Protein AF-A0A1Z9U1W5-F1 (afdb_monomer_lite)

Foldseek 3Di:
DDDPVNVVVVVVVVVVVVVVVVCVVVVVVVVVVVCVVPDPDDPPPDPDPPDDPCPVVDDDDDPVVVVVVCVVVVVVD

Sequence (77 aa):
MLSSTEVTYMIFGLSLLAMIWYITNRGRANLAKAKEDAAPAIAGEDQMDGAAKNPEQFDEPDDDALEEMAKLLGEDE

Structure (mmCIF, N/CA/C/O backbone):
data_AF-A0A1Z9U1W5-F1
#
_entry.id   AF-A0A1Z9U1W5-F1
#
loop_
_atom_site.group_PDB
_atom_site.id
_atom_site.type_symbol
_atom_site.label_atom_id
_atom_site.label_alt_id
_atom_site.label_comp_id
_atom_site.label_asym_id
_atom_site.label_entity_id
_atom_site.label_seq_id
_atom_site.pdbx_PDB_ins_code
_atom_site.Cartn_x
_atom_site.Cartn_y
_atom_site.Cartn_z
_atom_site.occupancy
_atom_site.B_iso_or_equiv
_atom_site.auth_seq_id
_atom_site.auth_comp_id
_atom_site.auth_asym_id
_atom_site.auth_atom_id
_atom_site.pdbx_PDB_model_num
ATOM 1 N N . MET A 1 1 ? 19.078 -3.318 -43.941 1.00 81.25 1 MET A N 1
ATOM 2 C CA . MET A 1 1 ? 19.395 -4.142 -42.755 1.00 81.25 1 MET A CA 1
ATOM 3 C C . MET A 1 1 ? 19.274 -3.237 -41.549 1.00 81.25 1 MET A C 1
ATOM 5 O O . MET A 1 1 ? 19.699 -2.096 -41.663 1.00 81.25 1 MET A O 1
ATOM 9 N N . LEU A 1 2 ? 18.658 -3.698 -40.462 1.00 87.00 2 LEU A N 1
ATOM 10 C CA . LEU A 1 2 ? 18.599 -2.921 -39.222 1.00 87.00 2 LEU A CA 1
ATOM 11 C C . LEU A 1 2 ? 19.992 -2.874 -38.589 1.00 87.00 2 LEU A C 1
ATOM 13 O O . LEU A 1 2 ? 20.681 -3.893 -38.539 1.00 87.00 2 LEU A O 1
ATOM 17 N N . SER A 1 3 ? 20.404 -1.699 -38.128 1.00 95.75 3 SER A N 1
ATOM 18 C CA . SER A 1 3 ? 21.645 -1.513 -37.384 1.00 95.75 3 SER A CA 1
ATOM 19 C C . SER A 1 3 ? 21.503 -2.009 -35.946 1.00 95.75 3 SER A C 1
ATOM 21 O O . SER A 1 3 ? 20.416 -2.007 -35.362 1.00 95.75 3 SER A O 1
ATOM 23 N N . SER A 1 4 ? 22.624 -2.384 -35.331 1.00 94.62 4 SER A N 1
ATOM 24 C CA . SER A 1 4 ? 22.653 -2.788 -33.921 1.00 94.62 4 SER A CA 1
ATOM 25 C C . SER A 1 4 ? 22.110 -1.697 -32.991 1.00 94.62 4 SER A C 1
ATOM 27 O O . SER A 1 4 ? 21.466 -2.004 -31.990 1.00 94.62 4 SER A O 1
ATOM 29 N N . THR A 1 5 ? 22.311 -0.423 -33.340 1.00 96.62 5 THR A N 1
ATOM 30 C CA . THR A 1 5 ? 21.789 0.728 -32.592 1.00 96.62 5 THR A CA 1
ATOM 31 C C . THR A 1 5 ? 20.261 0.788 -32.640 1.00 96.62 5 THR A C 1
ATOM 33 O O . THR A 1 5 ? 19.621 0.937 -31.602 1.00 96.62 5 THR A O 1
ATOM 36 N N . GLU A 1 6 ? 19.658 0.604 -33.817 1.00 96.31 6 GLU A N 1
ATOM 37 C CA . GLU A 1 6 ? 18.195 0.578 -33.970 1.00 96.31 6 GLU A CA 1
ATOM 38 C C . GLU A 1 6 ? 17.574 -0.602 -33.213 1.00 96.31 6 GLU A C 1
ATOM 40 O O . GLU A 1 6 ? 16.583 -0.431 -32.505 1.00 96.31 6 GLU A O 1
ATOM 45 N N . VAL A 1 7 ? 18.191 -1.786 -33.293 1.00 96.56 7 VAL A N 1
ATOM 46 C CA . VAL A 1 7 ? 17.758 -2.969 -32.529 1.00 96.56 7 VAL A CA 1
ATOM 47 C C . VAL A 1 7 ? 17.842 -2.715 -31.023 1.00 96.56 7 VAL A C 1
ATOM 49 O O . VAL A 1 7 ? 16.914 -3.056 -30.289 1.00 96.56 7 VAL A O 1
ATOM 52 N N . THR A 1 8 ? 18.906 -2.055 -30.563 1.00 97.06 8 THR A N 1
ATOM 53 C CA . THR A 1 8 ? 19.086 -1.702 -29.148 1.00 97.06 8 THR A CA 1
ATOM 54 C C . THR A 1 8 ? 17.967 -0.785 -28.659 1.00 97.06 8 THR A C 1
ATOM 56 O O . THR A 1 8 ? 17.350 -1.069 -27.633 1.00 97.06 8 THR A O 1
ATOM 59 N N . TYR A 1 9 ? 17.646 0.277 -29.403 1.00 97.56 9 TYR A N 1
ATOM 60 C CA . TYR A 1 9 ? 16.575 1.193 -29.011 1.00 97.56 9 TYR A CA 1
ATOM 61 C C . TYR A 1 9 ? 15.190 0.550 -29.060 1.00 97.56 9 TYR A C 1
ATOM 63 O O . TYR A 1 9 ? 14.366 0.839 -28.194 1.00 97.56 9 TYR A O 1
ATOM 71 N N . MET A 1 10 ? 14.937 -0.361 -30.004 1.00 97.31 10 MET A N 1
ATOM 72 C CA . MET A 1 10 ? 13.685 -1.121 -30.037 1.00 97.31 10 MET A CA 1
ATOM 73 C C . MET A 1 10 ? 13.528 -2.010 -28.801 1.00 97.31 10 MET A C 1
ATOM 75 O O . MET A 1 10 ? 12.480 -1.979 -28.157 1.00 97.31 10 MET A O 1
ATOM 79 N N . ILE A 1 11 ? 14.572 -2.753 -28.423 1.00 97.94 11 ILE A N 1
ATOM 80 C CA . ILE A 1 11 ? 14.556 -3.584 -27.210 1.00 97.94 11 ILE A CA 1
ATOM 81 C C . ILE A 1 11 ? 14.362 -2.710 -25.969 1.00 97.94 11 ILE A C 1
ATOM 83 O O . ILE A 1 11 ? 13.539 -3.031 -25.111 1.00 97.94 11 ILE A O 1
ATOM 87 N N . PHE A 1 12 ? 15.068 -1.581 -25.891 1.00 98.06 12 PHE A N 1
ATOM 88 C CA . PHE A 1 12 ? 14.951 -0.664 -24.763 1.00 98.06 12 PHE A CA 1
ATOM 89 C C . PHE A 1 12 ? 13.531 -0.093 -24.650 1.00 98.06 12 PHE A C 1
ATOM 91 O O . PHE A 1 12 ? 12.928 -0.156 -23.579 1.00 98.06 12 PHE A O 1
ATOM 98 N N . GLY A 1 13 ? 12.948 0.366 -25.760 1.00 98.12 13 GLY A N 1
ATOM 99 C CA . GLY A 1 13 ? 11.573 0.864 -25.807 1.00 98.12 13 GLY A CA 1
ATOM 100 C C . GLY A 1 13 ? 10.545 -0.192 -25.395 1.00 98.12 13 GLY A C 1
ATOM 101 O O . GLY A 1 13 ? 9.682 0.082 -24.563 1.00 98.12 13 GLY A O 1
ATOM 102 N N . LEU A 1 14 ? 10.669 -1.423 -25.901 1.00 98.38 14 LEU A N 1
ATOM 103 C CA . LEU A 1 14 ? 9.786 -2.530 -25.516 1.00 98.38 14 LEU A CA 1
ATOM 104 C C . LEU A 1 14 ? 9.925 -2.887 -24.031 1.00 98.38 14 LEU A C 1
ATOM 106 O O . LEU A 1 14 ? 8.919 -3.107 -23.358 1.00 98.38 14 LEU A O 1
ATOM 110 N N . SER A 1 15 ? 11.150 -2.894 -23.502 1.00 98.12 15 SER A N 1
ATOM 111 C CA . SER A 1 15 ? 11.396 -3.157 -22.081 1.00 98.12 15 SER A CA 1
ATOM 112 C C . SER A 1 15 ? 10.791 -2.078 -21.179 1.00 98.12 15 SER A C 1
ATOM 114 O O . SER A 1 15 ? 10.193 -2.401 -20.151 1.00 98.12 15 SER A O 1
ATOM 116 N N . LEU A 1 16 ? 10.854 -0.809 -21.598 1.00 98.06 16 LEU A N 1
ATOM 117 C CA . LEU A 1 16 ? 10.248 0.305 -20.878 1.00 98.06 16 LEU A CA 1
ATOM 118 C C . LEU A 1 16 ? 8.721 0.175 -20.855 1.00 98.06 16 LEU A C 1
ATOM 120 O O . LEU A 1 16 ? 8.111 0.311 -19.796 1.00 98.06 16 LEU A O 1
ATOM 124 N N . LEU A 1 17 ? 8.099 -0.151 -21.992 1.00 98.38 17 LEU A N 1
ATOM 125 C CA . LEU A 1 17 ? 6.653 -0.379 -22.066 1.00 98.38 17 LEU A CA 1
ATOM 126 C C . LEU A 1 17 ? 6.214 -1.557 -21.185 1.00 98.38 17 LEU A C 1
ATOM 128 O O . LEU A 1 17 ? 5.232 -1.442 -20.450 1.00 98.38 17 LEU A O 1
ATOM 132 N N . ALA A 1 18 ? 6.966 -2.660 -21.204 1.00 98.12 18 ALA A N 1
ATOM 133 C CA . ALA A 1 18 ? 6.702 -3.816 -20.351 1.00 98.12 18 ALA A CA 1
ATOM 134 C C . ALA A 1 18 ? 6.802 -3.458 -18.859 1.00 98.12 18 ALA A C 1
ATOM 136 O O . ALA A 1 18 ? 5.945 -3.849 -18.064 1.00 98.12 18 ALA A O 1
ATOM 137 N N . MET A 1 19 ? 7.808 -2.665 -18.480 1.00 98.06 19 MET A N 1
ATOM 138 C CA . MET A 1 19 ? 7.981 -2.190 -17.109 1.00 98.06 19 MET A CA 1
ATOM 139 C C . MET A 1 19 ? 6.829 -1.276 -16.670 1.00 98.06 19 MET A C 1
ATOM 141 O O . MET A 1 19 ? 6.271 -1.483 -15.592 1.00 98.06 19 MET A O 1
ATOM 145 N N . ILE A 1 20 ? 6.430 -0.307 -17.502 1.00 97.50 20 ILE A N 1
ATOM 146 C CA . ILE A 1 20 ? 5.304 0.598 -17.214 1.00 97.50 20 ILE A CA 1
ATOM 147 C C . ILE A 1 20 ? 4.015 -0.199 -16.999 1.00 97.50 20 ILE A C 1
ATOM 149 O O . ILE A 1 20 ? 3.294 0.040 -16.025 1.00 97.50 20 ILE A O 1
ATOM 153 N N . TRP A 1 21 ? 3.733 -1.165 -17.877 1.00 96.88 21 TRP A N 1
ATOM 154 C CA . TRP A 1 21 ? 2.567 -2.037 -17.753 1.00 96.88 21 TRP A CA 1
ATOM 155 C C . TRP A 1 21 ? 2.594 -2.829 -16.441 1.00 96.88 21 TRP A C 1
ATOM 157 O O . TRP A 1 21 ? 1.616 -2.824 -15.690 1.00 96.88 21 TRP A O 1
ATOM 167 N N . TYR A 1 22 ? 3.736 -3.443 -16.124 1.00 96.62 22 TYR A N 1
ATOM 168 C CA . TYR A 1 22 ? 3.906 -4.244 -14.916 1.00 96.62 22 TYR A CA 1
ATOM 169 C C . TYR A 1 22 ? 3.703 -3.425 -13.636 1.00 96.62 22 TYR A C 1
ATOM 171 O O . TYR A 1 22 ? 2.927 -3.820 -12.762 1.00 96.62 22 TYR A O 1
ATOM 179 N N . ILE A 1 23 ? 4.363 -2.266 -13.534 1.00 96.19 23 ILE A N 1
ATOM 180 C CA . ILE A 1 23 ? 4.271 -1.385 -12.363 1.00 96.19 23 ILE A CA 1
ATOM 181 C C . ILE A 1 23 ? 2.845 -0.870 -12.201 1.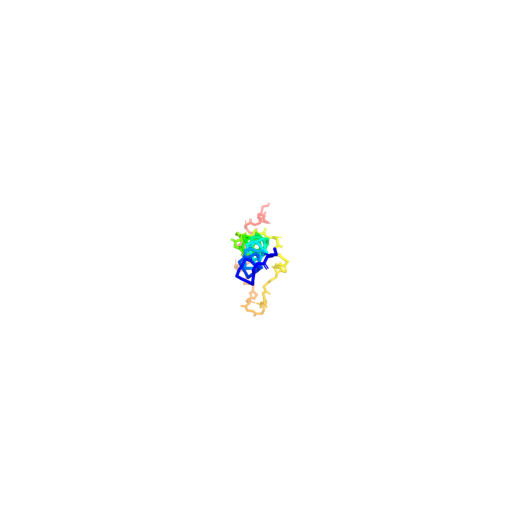00 96.19 23 ILE A C 1
ATOM 183 O O . ILE A 1 23 ? 2.318 -0.887 -11.092 1.00 96.19 23 ILE A O 1
ATOM 187 N N . THR A 1 24 ? 2.195 -0.458 -13.290 1.00 94.69 24 THR A N 1
ATOM 188 C CA . THR A 1 24 ? 0.825 0.062 -13.232 1.00 94.69 24 THR A CA 1
ATOM 189 C C . THR A 1 24 ? -0.152 -1.017 -12.767 1.00 94.69 24 THR A C 1
ATOM 191 O O . THR A 1 24 ? -0.982 -0.763 -11.894 1.00 94.69 24 THR A O 1
ATOM 194 N N . ASN A 1 25 ? -0.037 -2.241 -13.289 1.00 93.06 25 ASN A N 1
ATOM 195 C CA . ASN A 1 25 ? -0.903 -3.346 -12.883 1.00 93.06 25 ASN A CA 1
ATOM 196 C C . ASN A 1 25 ? -0.688 -3.725 -11.408 1.00 93.06 25 ASN A C 1
ATOM 198 O O . ASN A 1 25 ? -1.645 -3.866 -10.646 1.00 93.06 25 ASN A O 1
ATOM 202 N N . ARG A 1 26 ? 0.574 -3.818 -10.975 1.00 92.94 26 ARG A N 1
ATOM 203 C CA . ARG A 1 26 ? 0.917 -4.160 -9.589 1.00 92.94 26 ARG A CA 1
ATOM 204 C C . ARG A 1 26 ? 0.559 -3.044 -8.606 1.00 92.94 26 ARG A C 1
ATOM 206 O O . ARG A 1 26 ? 0.066 -3.317 -7.517 1.00 92.94 26 ARG A O 1
ATOM 213 N N . GLY A 1 27 ? 0.745 -1.790 -9.009 1.00 91.19 27 GLY A N 1
ATOM 214 C CA . GLY A 1 27 ? 0.410 -0.610 -8.218 1.00 91.19 27 GLY A CA 1
ATOM 215 C C . GLY A 1 27 ? -1.080 -0.522 -7.897 1.00 91.19 27 GLY A C 1
ATOM 216 O O . GLY A 1 27 ? -1.437 -0.174 -6.777 1.00 91.19 27 GLY A O 1
ATOM 217 N N . ARG A 1 28 ? -1.957 -0.915 -8.830 1.00 88.62 28 ARG A N 1
ATOM 218 C CA . ARG A 1 28 ? -3.410 -0.955 -8.588 1.00 88.62 28 ARG A CA 1
ATOM 219 C C . ARG A 1 28 ? -3.796 -1.986 -7.529 1.00 88.62 28 ARG A C 1
ATOM 221 O O . ARG A 1 28 ? -4.604 -1.667 -6.664 1.00 88.62 28 ARG A O 1
ATOM 228 N N . ALA A 1 29 ? -3.199 -3.177 -7.571 1.00 85.00 29 ALA A N 1
ATOM 229 C CA . ALA A 1 29 ? -3.431 -4.210 -6.561 1.00 85.00 29 ALA A CA 1
ATOM 230 C C . ALA A 1 29 ? -2.923 -3.774 -5.175 1.00 85.00 29 ALA A C 1
ATOM 232 O O . ALA A 1 29 ? -3.633 -3.910 -4.182 1.00 85.00 29 ALA A O 1
ATOM 233 N N . ASN A 1 30 ? -1.732 -3.171 -5.119 1.00 89.06 30 ASN A N 1
ATOM 234 C CA . ASN A 1 30 ? -1.166 -2.660 -3.871 1.00 89.06 30 ASN A CA 1
ATOM 235 C C . ASN A 1 30 ? -1.998 -1.511 -3.287 1.00 89.06 30 ASN A C 1
ATOM 237 O O . ASN A 1 30 ? -2.191 -1.455 -2.079 1.00 89.06 30 ASN A O 1
ATOM 241 N N . LEU A 1 31 ? -2.510 -0.612 -4.133 1.00 88.12 31 LEU A N 1
ATOM 242 C CA . LEU A 1 31 ? -3.373 0.486 -3.700 1.00 88.12 31 LEU A CA 1
ATOM 243 C C . LEU A 1 31 ? -4.720 -0.020 -3.175 1.00 88.12 31 LEU A C 1
ATOM 245 O O . LEU A 1 31 ? -5.223 0.527 -2.201 1.00 88.12 31 LEU A O 1
ATOM 249 N N . ALA A 1 32 ? -5.306 -1.039 -3.810 1.00 88.31 32 ALA A N 1
ATOM 250 C CA . ALA A 1 32 ? -6.542 -1.652 -3.331 1.00 88.31 32 ALA A CA 1
ATOM 251 C C . ALA A 1 32 ? -6.346 -2.255 -1.935 1.00 88.31 32 ALA A C 1
ATOM 253 O O . ALA A 1 32 ? -7.091 -1.913 -1.024 1.00 88.31 32 ALA A O 1
ATOM 254 N N . LYS A 1 33 ? -5.276 -3.037 -1.751 1.00 87.56 33 LYS A N 1
ATOM 255 C CA . LYS A 1 33 ? -4.922 -3.605 -0.449 1.00 87.56 33 LYS A CA 1
ATOM 256 C C . LYS A 1 33 ? -4.649 -2.525 0.603 1.00 87.56 33 LYS A C 1
ATOM 258 O O . LYS A 1 33 ? -5.186 -2.581 1.694 1.00 87.56 33 LYS A O 1
ATOM 263 N N . ALA A 1 34 ? -3.870 -1.499 0.262 1.00 86.31 34 ALA A N 1
ATOM 264 C CA . ALA A 1 34 ? -3.579 -0.410 1.193 1.00 86.31 34 ALA A CA 1
ATOM 265 C C . ALA A 1 34 ? -4.834 0.384 1.594 1.00 86.31 34 ALA A C 1
ATOM 267 O O . ALA A 1 34 ? -4.887 0.916 2.696 1.00 86.31 34 ALA A O 1
ATOM 268 N N . LYS A 1 35 ? -5.837 0.487 0.712 1.00 86.31 35 LYS A N 1
ATOM 269 C CA . LYS A 1 35 ? -7.129 1.107 1.040 1.00 86.31 35 LYS A CA 1
ATOM 270 C C . LYS A 1 35 ? -7.971 0.244 1.973 1.00 86.31 35 LYS A C 1
ATOM 272 O O . LYS A 1 35 ? -8.651 0.808 2.817 1.00 86.31 35 LYS A O 1
ATOM 277 N N . GLU A 1 36 ? -7.944 -1.071 1.791 1.00 85.12 36 GLU A N 1
ATOM 278 C CA . GLU A 1 36 ? -8.603 -2.031 2.678 1.00 85.12 36 GLU A CA 1
ATOM 279 C C . GLU A 1 36 ? -7.955 -2.009 4.068 1.00 85.12 36 GLU A C 1
ATOM 281 O O . GLU A 1 36 ? -8.641 -1.775 5.054 1.00 85.12 36 GLU A O 1
ATOM 286 N N . ASP A 1 37 ? -6.624 -2.101 4.137 1.00 82.75 37 ASP A N 1
ATOM 287 C CA . ASP A 1 37 ? -5.866 -2.055 5.396 1.00 82.75 37 ASP A CA 1
ATOM 288 C C . ASP A 1 37 ? -6.018 -0.705 6.135 1.00 82.75 37 ASP A C 1
ATOM 290 O O . ASP A 1 37 ? -5.904 -0.642 7.357 1.00 82.75 37 ASP A O 1
ATOM 294 N N . ALA A 1 38 ? -6.242 0.391 5.400 1.00 82.38 38 ALA A N 1
ATOM 295 C CA . ALA A 1 38 ? -6.459 1.728 5.959 1.00 82.38 38 ALA A CA 1
ATOM 296 C C . ALA A 1 38 ? -7.942 2.072 6.180 1.00 82.38 38 ALA A C 1
ATOM 298 O O . ALA A 1 38 ? -8.246 3.198 6.590 1.00 82.38 38 ALA A O 1
ATOM 299 N N . ALA A 1 39 ? -8.867 1.159 5.869 1.00 83.75 39 ALA A N 1
ATOM 300 C CA . ALA A 1 39 ? -10.277 1.374 6.145 1.00 83.75 39 ALA A CA 1
ATOM 301 C C . ALA A 1 39 ? -10.493 1.487 7.668 1.00 83.75 39 ALA A C 1
ATOM 303 O O . ALA A 1 39 ? -9.803 0.822 8.445 1.00 83.75 39 ALA A O 1
ATOM 304 N N . PRO A 1 40 ? -11.413 2.355 8.125 1.00 78.38 40 PRO A N 1
ATOM 305 C CA . PRO A 1 40 ? -11.732 2.439 9.543 1.00 78.38 40 PRO A CA 1
ATOM 306 C C . PRO A 1 40 ? -12.284 1.096 10.023 1.00 78.38 40 PRO A C 1
ATOM 308 O O . PRO A 1 40 ? -13.079 0.475 9.321 1.00 78.38 40 PRO A O 1
ATOM 311 N N . ALA A 1 41 ? -11.888 0.675 11.225 1.00 78.62 41 ALA A N 1
ATOM 312 C CA . ALA A 1 41 ? -12.447 -0.521 11.841 1.00 78.62 41 ALA A CA 1
ATOM 313 C C . ALA A 1 41 ? -13.967 -0.356 11.991 1.00 78.62 41 ALA A C 1
ATOM 315 O O . ALA A 1 41 ? -14.439 0.608 12.602 1.00 78.62 41 ALA A O 1
ATOM 316 N N . ILE A 1 42 ? -14.726 -1.281 11.412 1.00 76.88 42 ILE A N 1
ATOM 317 C CA . ILE A 1 42 ? -16.176 -1.340 11.566 1.00 76.88 42 ILE A CA 1
ATOM 318 C C . ILE A 1 42 ? -16.457 -2.233 12.774 1.00 76.88 42 ILE A C 1
ATOM 320 O O . ILE A 1 42 ? -16.019 -3.380 12.826 1.00 76.88 42 ILE A O 1
ATOM 324 N N . ALA A 1 43 ? -17.168 -1.693 13.765 1.00 73.44 43 ALA A N 1
ATOM 325 C CA . ALA A 1 43 ? -17.512 -2.435 14.973 1.00 73.44 43 ALA A CA 1
ATOM 326 C C . ALA A 1 43 ? -18.297 -3.711 14.615 1.00 73.44 43 ALA A C 1
ATOM 328 O O . ALA A 1 43 ? -19.357 -3.625 13.993 1.00 73.44 43 ALA A O 1
ATOM 329 N N . GLY A 1 44 ? -17.776 -4.877 15.012 1.00 70.12 44 GLY A N 1
ATOM 330 C CA . GLY A 1 44 ? -18.403 -6.180 14.776 1.00 70.12 44 GLY A CA 1
ATOM 331 C C . GLY A 1 44 ? -18.023 -6.871 13.461 1.00 70.12 44 GLY A C 1
ATOM 332 O O . GLY A 1 44 ? -18.514 -7.970 13.211 1.00 70.12 44 GLY A O 1
ATOM 333 N N . GLU A 1 45 ? -17.167 -6.274 12.621 1.00 73.94 45 GLU A N 1
ATOM 334 C CA . GLU A 1 45 ? -16.518 -7.007 11.517 1.00 73.94 45 GLU A CA 1
ATOM 335 C C . GLU A 1 45 ? -15.365 -7.884 12.007 1.00 73.94 45 GLU A C 1
ATOM 337 O O . GLU A 1 45 ? -15.041 -8.908 11.400 1.00 73.94 45 GLU A O 1
ATOM 342 N N . ASP A 1 46 ? -14.745 -7.499 13.117 1.00 69.69 46 ASP A N 1
ATOM 343 C CA . ASP A 1 46 ? -13.778 -8.325 13.799 1.00 69.69 46 ASP A CA 1
ATOM 344 C C . ASP A 1 46 ? -14.486 -9.421 14.596 1.00 69.69 46 ASP A C 1
ATOM 346 O O . ASP A 1 46 ? -15.427 -9.196 15.355 1.00 69.69 46 ASP A O 1
ATOM 350 N N . GLN A 1 47 ? -13.990 -10.649 14.460 1.00 69.06 47 GLN A N 1
ATOM 351 C CA . GLN A 1 47 ? -14.374 -11.755 15.328 1.00 69.06 47 GLN A CA 1
ATOM 352 C C . GLN A 1 47 ? -13.669 -11.580 16.685 1.00 69.06 47 GLN A C 1
ATOM 354 O O . GLN A 1 47 ? -12.871 -12.415 17.105 1.00 69.06 47 GLN A O 1
ATOM 359 N N . MET A 1 48 ? -13.873 -10.433 17.339 1.00 67.06 48 MET A N 1
ATOM 360 C CA . MET A 1 48 ? -13.503 -10.269 18.735 1.00 67.06 48 MET A CA 1
ATOM 361 C C . MET A 1 48 ? -14.563 -10.988 19.552 1.00 67.06 48 MET A C 1
ATOM 363 O O . MET A 1 48 ? -15.722 -10.581 19.594 1.00 67.06 48 MET A O 1
ATOM 367 N N . ASP A 1 49 ? -14.155 -12.089 20.175 1.00 65.25 49 ASP A N 1
ATOM 368 C CA . ASP A 1 49 ? -14.934 -12.725 21.227 1.00 65.25 49 ASP A CA 1
ATOM 369 C C . ASP A 1 49 ? -15.231 -11.625 22.252 1.00 65.25 49 ASP A C 1
ATOM 371 O O . ASP A 1 49 ? -14.300 -11.055 22.823 1.00 65.25 49 ASP A O 1
ATOM 375 N N . GLY A 1 50 ? -16.499 -11.245 22.429 1.00 71.50 50 GLY A N 1
ATOM 376 C CA . GLY A 1 50 ? -16.918 -10.106 23.265 1.00 71.50 50 GLY A CA 1
ATOM 377 C C . GLY A 1 50 ? -16.608 -10.269 24.760 1.00 71.50 50 GLY A C 1
ATOM 378 O O . GLY A 1 50 ? -17.123 -9.524 25.588 1.00 71.50 50 GLY A O 1
ATOM 379 N N . ALA A 1 51 ? -15.794 -11.261 25.113 1.00 77.75 51 ALA A N 1
ATOM 380 C CA . ALA A 1 51 ? -15.326 -11.540 26.448 1.00 77.75 51 ALA A CA 1
ATOM 381 C C . ALA A 1 51 ? -14.135 -10.650 26.826 1.00 77.75 51 ALA A C 1
ATOM 383 O O . ALA A 1 51 ? -13.284 -10.275 26.012 1.00 77.75 51 ALA A O 1
ATOM 384 N N . ALA A 1 52 ? -14.028 -10.371 28.121 1.00 81.06 52 ALA A N 1
ATOM 385 C CA . ALA A 1 52 ? -12.816 -9.814 28.689 1.00 81.06 52 ALA A CA 1
ATOM 386 C C . ALA A 1 52 ? -11.622 -10.742 28.412 1.00 81.06 52 ALA A C 1
ATOM 388 O O . ALA A 1 52 ? -11.644 -11.917 28.767 1.00 81.06 52 ALA A O 1
ATOM 389 N N . LYS A 1 53 ? -10.533 -10.199 27.847 1.00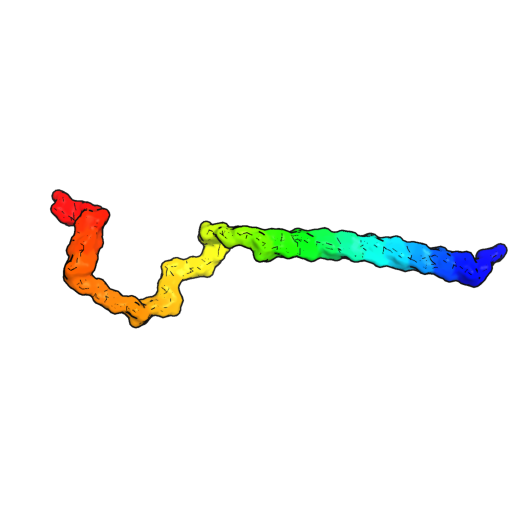 82.31 53 LYS A N 1
ATOM 390 C CA . LYS A 1 53 ? -9.281 -10.954 27.623 1.00 82.31 53 LYS A CA 1
ATOM 391 C C . LYS A 1 53 ? -8.670 -11.512 28.911 1.00 82.31 53 LYS A C 1
ATOM 393 O O . LYS A 1 53 ? -7.920 -12.480 28.858 1.00 82.31 53 LYS A O 1
ATOM 398 N N . ASN A 1 54 ? -8.952 -10.873 30.042 1.00 85.75 54 ASN A N 1
ATOM 399 C CA . ASN A 1 54 ? -8.547 -11.324 31.363 1.00 85.75 54 ASN A CA 1
ATOM 400 C C . ASN A 1 54 ? -9.744 -11.152 32.313 1.00 85.75 54 ASN A C 1
ATOM 402 O O . ASN A 1 54 ? -9.921 -10.062 32.852 1.00 85.75 54 ASN A O 1
ATOM 406 N N . PRO A 1 55 ? -10.626 -12.156 32.440 1.00 82.88 55 PRO A N 1
ATOM 407 C CA . PRO A 1 55 ? -11.808 -12.052 33.290 1.00 82.88 55 PRO A CA 1
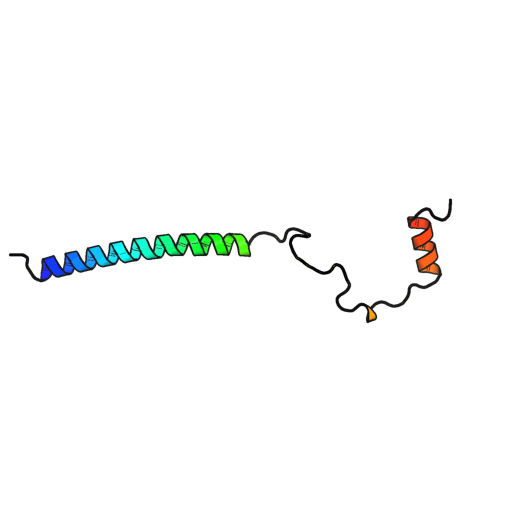ATOM 408 C C . PRO A 1 55 ? -11.448 -12.017 34.782 1.00 82.88 55 PRO A C 1
ATOM 410 O O . PRO A 1 55 ? -12.154 -11.387 35.553 1.00 82.88 55 PRO A O 1
ATOM 413 N N . GLU A 1 56 ? -10.314 -12.604 35.176 1.00 87.81 56 GLU A N 1
ATOM 414 C CA . GLU A 1 56 ? -9.853 -12.657 36.573 1.00 87.81 56 GLU A CA 1
ATOM 415 C C . GLU A 1 56 ? -9.397 -11.295 37.125 1.00 87.81 56 GLU A C 1
ATOM 417 O O . GLU A 1 56 ? -9.151 -11.169 38.318 1.00 87.81 56 GLU A O 1
ATOM 422 N N . GLN A 1 57 ? -9.257 -10.271 36.273 1.00 88.94 57 GLN A N 1
ATOM 423 C CA . GLN A 1 57 ? -8.939 -8.908 36.719 1.00 88.94 57 GLN A CA 1
ATOM 424 C C . GLN A 1 57 ? -10.156 -8.166 37.299 1.00 88.94 57 GLN A C 1
ATOM 426 O O . GLN A 1 57 ? -9.992 -7.066 37.822 1.00 88.94 57 GLN A O 1
ATOM 431 N N . 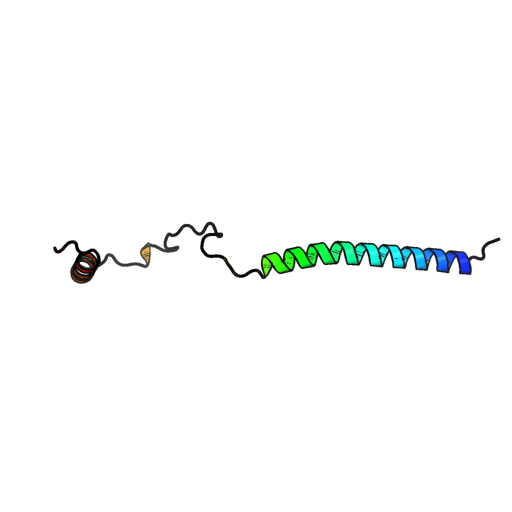PHE A 1 58 ? -11.362 -8.708 37.107 1.00 87.50 58 PHE A N 1
ATOM 432 C CA . PHE A 1 58 ? -12.598 -8.132 37.614 1.00 87.50 58 PHE A CA 1
ATOM 433 C C . PHE A 1 58 ? -12.956 -8.829 38.922 1.00 87.50 58 PHE A C 1
ATOM 435 O O . PHE A 1 58 ? -13.067 -10.054 38.959 1.00 87.50 58 PHE A O 1
ATOM 442 N N . ASP A 1 59 ? -13.134 -8.039 39.975 1.00 88.56 59 ASP A N 1
ATOM 443 C CA . ASP A 1 59 ? -13.678 -8.529 41.234 1.00 88.56 59 ASP A CA 1
ATOM 444 C C . ASP A 1 59 ? -15.179 -8.820 41.079 1.00 88.56 59 ASP A C 1
ATOM 446 O O . ASP A 1 59 ? -15.864 -8.234 40.233 1.00 88.56 59 ASP A O 1
ATOM 450 N N . GLU A 1 60 ? -15.689 -9.746 41.891 1.00 88.62 60 GLU A N 1
ATOM 451 C CA . GLU A 1 60 ? -17.129 -9.987 41.979 1.00 88.62 60 G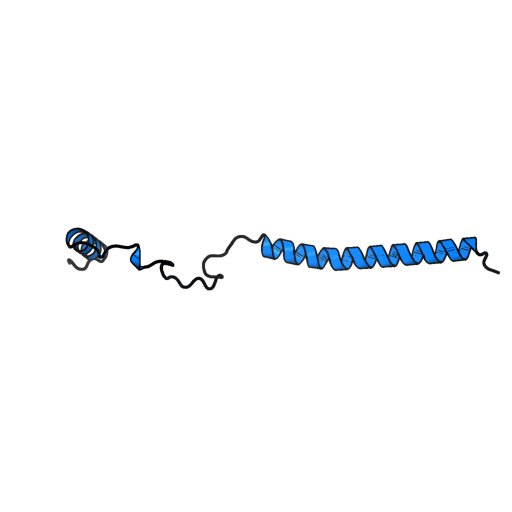LU A CA 1
ATOM 452 C C . GLU A 1 60 ? -17.822 -8.716 42.513 1.00 88.62 60 GLU A C 1
ATOM 454 O O . GLU A 1 60 ? -17.306 -8.117 43.463 1.00 88.62 60 GLU A O 1
ATOM 459 N N . PRO A 1 61 ? -18.940 -8.266 41.907 1.00 89.19 61 PRO A N 1
ATOM 460 C CA . PRO A 1 61 ? -19.652 -7.081 42.375 1.00 89.19 61 PRO A CA 1
ATOM 461 C C . PRO A 1 61 ? -20.099 -7.247 43.828 1.00 89.19 61 PRO A C 1
ATOM 463 O O . PRO A 1 61 ? -20.538 -8.328 44.222 1.00 89.19 61 PRO A O 1
ATOM 466 N N . ASP A 1 62 ? -20.007 -6.175 44.609 1.00 92.12 62 ASP A N 1
ATOM 467 C CA . ASP A 1 62 ? -20.565 -6.143 45.956 1.00 92.12 62 ASP A CA 1
ATOM 468 C C . ASP A 1 62 ? -22.089 -5.937 45.933 1.00 92.12 62 ASP A C 1
ATOM 470 O O . ASP A 1 62 ? -22.688 -5.641 44.897 1.00 92.12 62 ASP A O 1
ATOM 474 N N . ASP A 1 63 ? -22.726 -6.123 47.092 1.00 93.25 63 ASP A N 1
ATOM 475 C CA . ASP A 1 63 ? -24.184 -6.029 47.230 1.00 93.25 63 ASP A CA 1
ATOM 476 C C . ASP A 1 63 ? -24.718 -4.650 46.798 1.00 93.25 63 ASP A C 1
ATOM 478 O O . ASP A 1 63 ? -25.764 -4.571 46.153 1.00 93.25 63 ASP A O 1
ATOM 482 N N . ASP A 1 64 ? -23.969 -3.579 47.078 1.00 92.94 64 ASP A N 1
ATOM 483 C CA . ASP A 1 64 ? -24.322 -2.211 46.687 1.00 92.94 64 ASP A CA 1
ATOM 484 C C . ASP A 1 64 ? -24.312 -2.057 45.151 1.00 92.94 64 ASP A C 1
ATOM 486 O O . ASP A 1 64 ? -25.255 -1.514 44.568 1.00 92.94 64 ASP A O 1
ATOM 490 N N . ALA A 1 65 ? -23.291 -2.584 44.461 1.00 92.62 65 ALA A N 1
ATOM 491 C CA . ALA A 1 65 ? -23.242 -2.584 43.000 1.00 92.62 65 ALA A CA 1
ATOM 492 C C . ALA A 1 65 ? -24.365 -3.428 42.381 1.00 92.62 65 ALA A C 1
ATOM 494 O O . ALA A 1 65 ? -24.911 -3.059 41.338 1.00 92.62 65 ALA A O 1
ATOM 495 N N . LEU A 1 66 ? -24.728 -4.551 43.007 1.00 91.19 66 LEU A N 1
ATOM 496 C CA . LEU A 1 66 ? -25.837 -5.390 42.552 1.00 91.19 66 LEU A CA 1
ATOM 497 C C . LEU A 1 66 ? -27.187 -4.667 42.678 1.00 91.19 66 LEU A C 1
ATOM 499 O O . LEU A 1 66 ? -27.981 -4.715 41.736 1.00 91.19 66 LEU A O 1
ATOM 503 N N . GLU A 1 67 ? -27.430 -3.954 43.781 1.00 92.62 67 GLU A N 1
ATOM 504 C CA . GLU A 1 67 ? -28.651 -3.161 43.991 1.00 92.62 67 GLU A CA 1
ATOM 505 C C . GLU A 1 67 ? -28.759 -2.011 42.972 1.00 92.62 67 GLU A C 1
ATOM 507 O O . GLU A 1 67 ? -29.819 -1.776 42.386 1.00 92.62 67 GLU A O 1
ATOM 512 N N . GLU A 1 68 ? -27.646 -1.339 42.662 1.00 89.69 68 GLU A N 1
ATOM 513 C CA . GLU A 1 68 ? -27.618 -0.324 41.604 1.00 89.69 68 GLU A CA 1
ATOM 514 C C . GLU A 1 68 ? -27.952 -0.903 40.218 1.00 89.69 68 GLU A C 1
ATOM 516 O O . GLU A 1 68 ? -28.657 -0.257 39.435 1.00 89.69 68 GLU A O 1
ATOM 521 N N . MET A 1 69 ? -27.485 -2.117 39.901 1.00 89.12 69 MET A N 1
ATOM 522 C CA . MET A 1 69 ? -27.804 -2.781 38.631 1.00 89.12 69 MET A CA 1
ATOM 523 C C . MET A 1 69 ? -29.272 -3.214 38.554 1.00 89.12 69 MET A C 1
ATOM 525 O O . MET A 1 69 ? -29.901 -3.006 37.514 1.00 89.12 69 MET A O 1
ATOM 529 N N . ALA A 1 70 ? -29.835 -3.755 39.638 1.00 90.50 70 ALA A N 1
ATOM 530 C CA . ALA A 1 70 ? -31.249 -4.134 39.716 1.00 90.50 70 ALA A CA 1
ATOM 531 C C . ALA A 1 70 ? -32.166 -2.926 39.454 1.00 90.50 70 ALA A C 1
ATOM 533 O O . ALA A 1 70 ? -33.082 -2.982 38.624 1.00 90.50 70 ALA A O 1
ATOM 534 N N . LYS A 1 71 ? -31.822 -1.777 40.043 1.00 92.56 71 LYS A N 1
ATOM 535 C CA . LYS A 1 71 ? -32.516 -0.509 39.815 1.00 92.56 71 LYS A CA 1
ATOM 536 C C . LYS A 1 71 ? -32.422 -0.020 38.369 1.00 92.56 71 LYS A C 1
ATOM 538 O O . LYS A 1 71 ? -33.395 0.510 37.834 1.00 92.56 71 LYS A O 1
ATOM 543 N N . LEU A 1 72 ? -31.263 -0.173 37.721 1.00 89.38 72 LEU A N 1
ATOM 544 C CA . LEU A 1 72 ? -31.085 0.175 36.302 1.00 89.38 72 LEU A CA 1
ATOM 545 C C . LEU A 1 72 ? -31.885 -0.740 35.366 1.00 89.38 72 LEU A C 1
ATOM 547 O O . LEU A 1 72 ? -32.306 -0.295 34.297 1.00 89.38 72 LEU A O 1
ATOM 551 N N . LEU A 1 73 ? -32.087 -1.997 35.761 1.00 89.00 73 LEU A N 1
ATOM 552 C CA . LEU A 1 73 ? -32.875 -2.986 35.026 1.00 89.00 73 LEU A CA 1
ATOM 553 C C . LEU A 1 73 ? -34.385 -2.863 35.286 1.00 89.00 73 LEU A C 1
ATOM 555 O O . LEU A 1 73 ? -35.172 -3.458 34.551 1.00 89.00 73 LEU A O 1
ATOM 559 N N . GLY A 1 74 ? -34.789 -2.058 36.273 1.00 88.69 74 GLY A N 1
ATOM 560 C CA . GLY A 1 74 ? -36.189 -1.889 36.660 1.00 88.69 74 GLY A CA 1
ATOM 561 C C . GLY A 1 74 ? -36.760 -3.113 37.375 1.00 88.69 74 GLY A C 1
ATOM 562 O O . GLY A 1 74 ? -37.960 -3.347 37.301 1.00 88.69 74 GLY A O 1
ATOM 563 N N . GLU A 1 75 ? -35.914 -3.907 38.036 1.00 84.31 75 GLU A N 1
ATOM 564 C CA . GLU A 1 75 ? -36.328 -5.116 38.766 1.00 84.31 75 GLU A CA 1
ATOM 565 C C . GLU A 1 75 ? -36.965 -4.804 40.138 1.00 84.31 75 GLU A C 1
ATOM 567 O O . GLU A 1 75 ? -37.514 -5.699 40.779 1.00 84.31 75 GLU A O 1
ATOM 572 N N . ASP A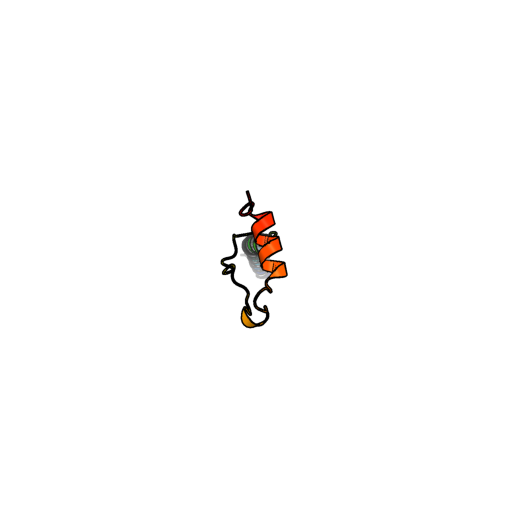 1 76 ? -36.941 -3.531 40.553 1.00 71.56 76 ASP A N 1
ATOM 573 C CA . ASP A 1 76 ? -37.498 -3.022 41.816 1.00 71.56 76 ASP A CA 1
ATOM 574 C C . ASP A 1 76 ? -38.937 -2.449 41.697 1.00 71.56 76 ASP A C 1
ATOM 576 O O . ASP A 1 76 ? -39.463 -1.910 42.678 1.00 71.56 76 ASP A O 1
ATOM 580 N N . GLU A 1 77 ? -39.577 -2.533 40.518 1.00 61.78 77 GLU A N 1
ATOM 581 C CA . GLU A 1 77 ? -40.998 -2.177 40.268 1.00 61.78 77 GLU A CA 1
ATOM 582 C C . GLU A 1 77 ? -41.909 -3.414 40.155 1.00 61.78 77 GLU A C 1
ATOM 584 O O . GLU A 1 77 ? -43.064 -3.333 40.646 1.00 61.78 77 GLU A O 1
#

Secondary structure (DSSP, 8-state):
---HHHHHHHHHHHHHHHHHHHHHHHHHHHHHHHHHHTSPPPTTTS---SS-S-GGGSPPPPHHHHHHHHHHHTTT-

pLDDT: mean 87.68, std 9.09, range [61.78, 98.38]

Radius of gyration: 32.22 Å; chains: 1; bounding box: 64×15×90 Å